Protein AF-A0A969DLV7-F1 (afdb_monomer)

pLDDT: mean 77.42, std 17.04, range [44.5, 96.0]

Foldseek 3Di:
DDDPPVVVPPDPPDPPPPPVPCVVVLVVLVVVLVVQLVVQLQVQLVVCVVVVHHSNVRSCVSNVVSCVVPDPSNPDPPDD

Sequence (80 aa):
MDIPISAWVGSPLIATATEVDEAPFILTGVLLSLVIVYVTSKLGGELSKRLNLPPVLGELVGGVLVGISALHFLVFPENV

Structure (mmCIF, N/CA/C/O backbone):
data_AF-A0A969DLV7-F1
#
_entry.id   AF-A0A969DLV7-F1
#
loop_
_atom_site.group_PDB
_atom_site.id
_atom_site.type_symbol
_atom_site.label_atom_id
_atom_site.label_alt_id
_atom_site.label_comp_id
_atom_site.label_asym_id
_atom_site.label_entity_id
_atom_site.label_seq_id
_atom_site.pdbx_PDB_ins_code
_atom_site.Cartn_x
_atom_site.Cartn_y
_atom_site.Cartn_z
_atom_site.occupancy
_atom_site.B_iso_or_equiv
_atom_site.auth_seq_id
_atom_site.auth_comp_id
_atom_site.auth_asym_id
_atom_site.auth_atom_id
_atom_site.pdbx_PDB_model_num
ATOM 1 N N . MET A 1 1 ? 50.758 2.327 -51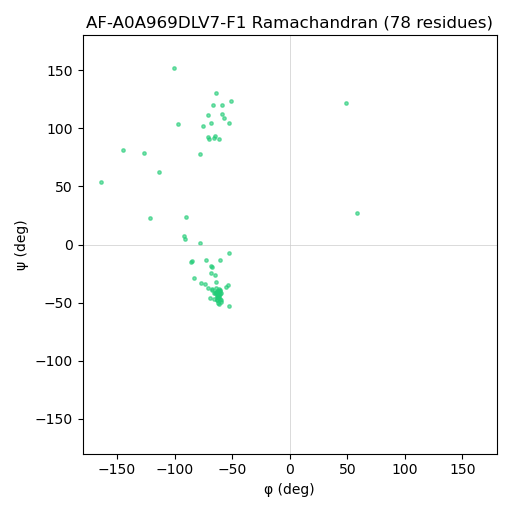.770 1.00 49.34 1 MET A N 1
ATOM 2 C CA . MET A 1 1 ? 49.362 2.824 -51.734 1.00 49.34 1 MET A CA 1
ATOM 3 C C . MET A 1 1 ? 48.893 2.601 -50.320 1.00 49.34 1 MET A C 1
ATOM 5 O O . MET A 1 1 ? 48.330 1.567 -49.985 1.00 49.34 1 MET A O 1
ATOM 9 N N . ASP A 1 2 ? 49.306 3.537 -49.486 1.00 55.72 2 ASP A N 1
ATOM 10 C CA . ASP A 1 2 ? 49.379 3.409 -48.045 1.00 55.72 2 ASP A CA 1
ATOM 11 C C . ASP A 1 2 ? 48.107 4.032 -47.490 1.00 55.72 2 ASP A C 1
ATOM 13 O O . ASP A 1 2 ? 47.924 5.248 -47.527 1.00 55.72 2 ASP A O 1
ATOM 17 N N . ILE A 1 3 ? 47.172 3.182 -47.070 1.00 64.56 3 ILE A N 1
ATOM 18 C CA . ILE A 1 3 ? 45.987 3.629 -46.341 1.00 64.56 3 ILE A CA 1
ATOM 19 C C . ILE A 1 3 ? 46.460 4.350 -45.072 1.00 64.56 3 ILE A C 1
ATOM 21 O O . ILE A 1 3 ? 47.168 3.748 -44.260 1.00 64.56 3 ILE A O 1
ATOM 25 N N . PRO A 1 4 ? 46.122 5.637 -44.881 1.00 59.03 4 PRO A N 1
ATOM 26 C CA . PRO A 1 4 ? 46.591 6.370 -43.726 1.00 59.03 4 PRO A CA 1
ATOM 27 C C . PRO A 1 4 ? 45.864 5.825 -42.495 1.00 59.03 4 PRO A C 1
ATOM 29 O O . PRO A 1 4 ? 44.667 6.023 -42.299 1.00 59.03 4 PRO A O 1
ATOM 32 N N . ILE A 1 5 ? 46.624 5.153 -41.636 1.00 61.44 5 ILE A N 1
ATOM 33 C CA . ILE A 1 5 ? 46.241 4.734 -40.280 1.00 61.44 5 ILE A CA 1
ATOM 34 C C . ILE A 1 5 ? 45.696 5.889 -39.410 1.00 61.44 5 ILE A C 1
ATOM 36 O O . ILE A 1 5 ? 45.139 5.634 -38.348 1.00 61.44 5 ILE A O 1
ATOM 40 N N . SER A 1 6 ? 45.753 7.146 -39.872 1.00 59.09 6 SER A N 1
ATOM 41 C CA . SER A 1 6 ? 45.047 8.277 -39.258 1.00 59.09 6 SER A CA 1
ATOM 42 C C . SER A 1 6 ? 43.517 8.210 -39.391 1.00 59.09 6 SER A C 1
ATOM 44 O O . SER A 1 6 ? 42.827 8.841 -38.596 1.00 59.09 6 SER A O 1
ATOM 46 N N . ALA A 1 7 ? 42.965 7.416 -40.320 1.00 56.25 7 ALA A N 1
ATOM 47 C CA . ALA A 1 7 ? 41.516 7.203 -40.449 1.00 56.25 7 ALA A CA 1
ATOM 48 C C . ALA A 1 7 ? 40.920 6.327 -39.324 1.00 56.25 7 ALA A C 1
ATOM 50 O O . ALA A 1 7 ? 39.706 6.301 -39.141 1.00 56.25 7 ALA A O 1
ATOM 51 N N . TRP A 1 8 ? 41.766 5.643 -38.544 1.00 54.31 8 TRP A N 1
ATOM 52 C CA . TRP A 1 8 ? 41.373 4.807 -37.400 1.00 54.31 8 TRP A CA 1
ATOM 53 C C . TRP A 1 8 ? 41.354 5.567 -36.067 1.00 54.31 8 TRP A C 1
ATOM 55 O O . TRP A 1 8 ? 41.078 4.983 -35.025 1.00 54.31 8 TRP A O 1
ATOM 65 N N . VAL A 1 9 ? 41.593 6.882 -36.090 1.00 57.84 9 VAL A N 1
ATOM 66 C CA . VAL A 1 9 ? 41.297 7.787 -34.963 1.00 57.84 9 VAL A CA 1
ATOM 67 C C . VAL A 1 9 ? 39.862 8.334 -35.100 1.00 57.84 9 VAL A C 1
ATOM 69 O O . VAL A 1 9 ? 39.508 9.390 -34.589 1.00 57.84 9 VAL A O 1
ATOM 72 N N . GLY A 1 10 ? 39.000 7.615 -35.822 1.00 58.62 10 GLY A N 1
ATOM 73 C CA . GLY A 1 10 ? 37.556 7.809 -35.818 1.00 58.62 10 GLY A CA 1
ATOM 74 C C . GLY A 1 10 ? 36.947 7.196 -34.560 1.00 58.62 10 GLY A C 1
ATOM 75 O O . GLY A 1 10 ? 36.407 6.104 -34.620 1.00 58.62 10 GLY A O 1
ATOM 76 N N . SER A 1 11 ? 37.086 7.908 -33.440 1.00 61.47 11 SER A N 1
ATOM 77 C CA . SER A 1 11 ? 36.191 7.913 -32.271 1.00 61.47 11 SER A CA 1
ATOM 78 C C . SER A 1 11 ? 35.748 6.563 -31.670 1.00 61.47 11 SER A C 1
ATOM 80 O O . SER A 1 11 ? 34.922 5.844 -32.224 1.00 61.47 11 SER A O 1
ATOM 82 N N . PRO A 1 12 ? 36.054 6.384 -30.375 1.00 62.06 12 PRO A N 1
ATOM 83 C CA . PRO A 1 12 ? 34.966 6.557 -29.419 1.00 62.06 12 PRO A CA 1
ATOM 84 C C . PRO A 1 12 ? 35.406 7.558 -28.351 1.00 62.06 12 PRO A C 1
ATOM 86 O O . PRO A 1 12 ? 35.830 7.183 -27.266 1.00 62.06 12 PRO A O 1
ATOM 89 N N . LEU A 1 13 ? 35.370 8.857 -28.670 1.00 59.28 13 LEU A N 1
ATOM 90 C CA . LEU A 1 13 ? 35.760 9.884 -27.694 1.00 59.28 13 LEU A CA 1
ATOM 91 C C . LEU A 1 13 ? 34.620 10.319 -26.768 1.00 59.28 13 LEU A C 1
ATOM 93 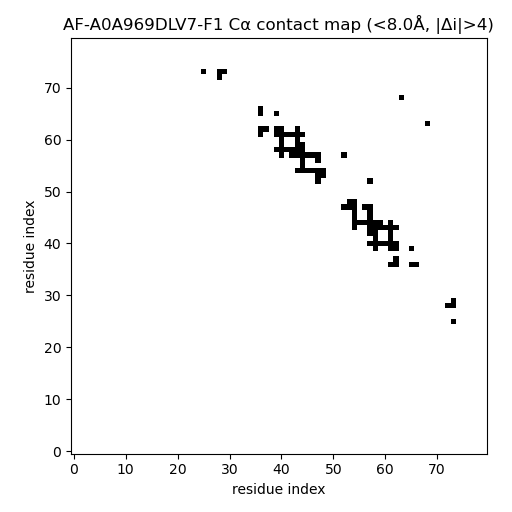O O . LEU A 1 13 ? 34.901 10.882 -25.720 1.00 59.28 13 LEU A O 1
ATOM 97 N N . ILE A 1 14 ? 33.362 10.002 -27.094 1.00 57.59 14 ILE A N 1
ATOM 98 C CA . ILE A 1 14 ? 32.225 10.055 -26.164 1.00 57.59 14 ILE A CA 1
ATOM 99 C C . ILE A 1 14 ? 31.281 8.900 -26.503 1.00 57.59 14 ILE A C 1
ATOM 101 O O . ILE A 1 14 ? 30.283 9.067 -27.194 1.00 57.59 14 ILE A O 1
ATOM 105 N N . ALA A 1 15 ? 31.604 7.710 -26.014 1.00 53.34 15 ALA A N 1
ATOM 106 C CA . ALA A 1 15 ? 30.592 6.697 -25.747 1.00 53.34 15 ALA A CA 1
ATOM 107 C C . ALA A 1 15 ? 30.546 6.484 -24.233 1.00 53.34 15 ALA A C 1
ATOM 109 O O . ALA A 1 15 ? 30.828 5.400 -23.737 1.00 53.34 15 ALA A O 1
ATOM 110 N N . THR A 1 16 ? 30.198 7.540 -23.486 1.00 58.66 16 THR A N 1
ATOM 111 C CA . THR A 1 16 ? 29.454 7.288 -22.253 1.00 58.66 16 THR A CA 1
ATOM 112 C C . THR A 1 16 ? 28.084 6.859 -22.761 1.00 58.66 16 TH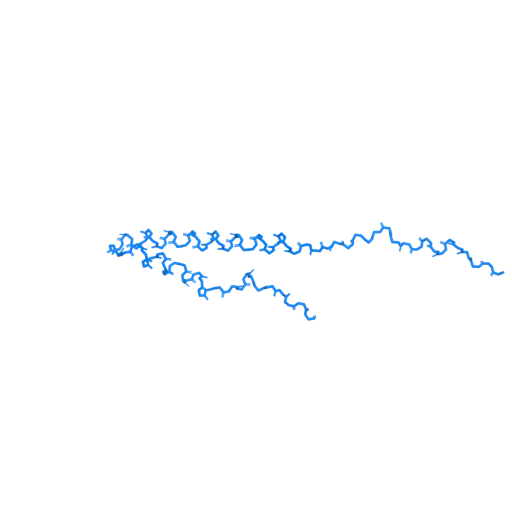R A C 1
ATOM 114 O O . THR A 1 16 ? 27.244 7.678 -23.126 1.00 58.66 16 THR A O 1
ATOM 117 N N . ALA A 1 17 ? 27.887 5.552 -22.935 1.00 55.53 17 ALA A N 1
ATOM 118 C CA . ALA A 1 17 ? 26.536 5.056 -22.799 1.00 55.53 17 ALA A CA 1
ATOM 119 C C . ALA A 1 17 ? 26.164 5.491 -21.386 1.00 55.53 17 ALA A C 1
ATOM 121 O O . ALA A 1 17 ? 26.774 5.037 -20.419 1.00 55.53 17 ALA A O 1
ATOM 122 N N . THR A 1 18 ? 25.281 6.477 -21.263 1.00 57.56 18 THR A N 1
ATOM 123 C CA . THR A 1 18 ? 24.539 6.624 -20.026 1.00 57.56 18 THR A CA 1
ATOM 124 C C . THR A 1 18 ? 23.771 5.317 -19.941 1.00 57.56 18 THR A C 1
ATOM 126 O O . THR A 1 18 ? 22.722 5.175 -20.564 1.00 57.56 18 THR A O 1
ATOM 129 N N . GLU A 1 19 ? 24.364 4.309 -19.298 1.00 59.06 19 GLU A N 1
ATOM 130 C CA . GLU A 1 19 ? 23.584 3.240 -18.715 1.00 59.06 19 GLU A CA 1
ATOM 131 C C . GLU A 1 19 ? 22.577 3.990 -17.860 1.00 59.06 19 GLU A C 1
ATOM 133 O O . GLU A 1 19 ? 22.925 4.681 -16.899 1.00 59.06 19 GLU A O 1
ATOM 138 N N . VAL A 1 20 ? 21.340 4.047 -18.351 1.00 61.62 20 VAL A N 1
ATOM 139 C CA . VAL A 1 20 ? 20.244 4.512 -17.528 1.00 61.62 20 VAL A CA 1
ATOM 140 C C . VAL A 1 20 ? 20.184 3.439 -16.463 1.00 61.62 20 VAL A C 1
ATOM 142 O O . VAL A 1 20 ? 19.653 2.359 -16.695 1.00 61.62 20 VAL A O 1
ATOM 145 N N . ASP A 1 21 ? 20.869 3.687 -15.351 1.00 66.25 21 ASP A N 1
ATOM 146 C CA . ASP A 1 21 ? 20.766 2.855 -14.175 1.00 66.25 21 ASP A CA 1
ATOM 147 C C . ASP A 1 21 ? 19.330 3.052 -13.697 1.00 66.25 21 ASP A C 1
ATOM 149 O O . ASP A 1 21 ? 18.977 4.030 -13.035 1.00 66.25 21 ASP A O 1
ATOM 153 N N . GLU A 1 22 ? 18.444 2.187 -14.182 1.00 72.06 22 GLU A N 1
ATOM 154 C CA . GLU A 1 22 ? 17.030 2.230 -13.844 1.00 72.06 22 GLU A CA 1
ATOM 155 C C . GLU A 1 22 ? 16.841 1.879 -12.367 1.00 72.06 22 GLU A C 1
ATOM 157 O O . GLU A 1 22 ? 15.841 2.270 -11.775 1.00 72.06 22 GLU A O 1
ATOM 162 N N . ALA A 1 23 ? 17.818 1.228 -11.722 1.00 81.00 23 ALA A N 1
ATOM 163 C CA . ALA A 1 23 ? 17.743 0.833 -10.321 1.00 81.00 23 ALA A CA 1
ATOM 164 C C . ALA A 1 23 ? 17.396 2.000 -9.367 1.00 81.00 23 ALA A C 1
ATOM 166 O O . ALA A 1 23 ? 16.414 1.879 -8.624 1.00 81.00 23 ALA A O 1
ATOM 167 N N . PRO A 1 24 ? 18.101 3.153 -9.373 1.00 85.69 24 PRO A N 1
ATOM 168 C CA . PRO A 1 24 ? 17.718 4.311 -8.566 1.00 85.69 24 PRO A CA 1
ATOM 169 C C . PRO A 1 24 ? 16.361 4.913 -8.957 1.00 85.69 24 PRO A C 1
ATOM 171 O O . PRO A 1 24 ? 15.643 5.404 -8.080 1.00 85.69 24 PRO A O 1
ATOM 174 N N . PHE A 1 25 ? 15.965 4.859 -10.231 1.00 83.00 25 PHE A N 1
ATOM 175 C CA . PHE A 1 25 ? 14.662 5.359 -10.680 1.00 83.00 25 PHE A CA 1
ATOM 176 C C . PHE A 1 25 ? 13.510 4.488 -10.158 1.00 83.00 25 PHE A C 1
ATOM 178 O O . PHE A 1 25 ? 12.550 5.002 -9.580 1.00 83.00 25 PHE A O 1
ATOM 185 N N . ILE A 1 26 ? 13.652 3.166 -10.264 1.00 83.56 26 ILE A N 1
ATOM 186 C CA . ILE A 1 26 ? 12.724 2.167 -9.731 1.00 83.56 26 ILE A CA 1
ATOM 187 C C . ILE A 1 26 ? 12.597 2.328 -8.216 1.00 83.56 26 ILE A C 1
ATOM 189 O O . ILE A 1 26 ? 11.487 2.426 -7.692 1.00 83.56 26 ILE A O 1
ATOM 193 N N . LEU A 1 27 ? 13.726 2.410 -7.506 1.00 88.06 27 LEU A N 1
ATOM 194 C CA . LEU A 1 27 ? 13.741 2.591 -6.056 1.00 88.06 27 LEU A CA 1
ATOM 195 C C . LEU A 1 27 ? 13.044 3.892 -5.641 1.00 88.06 27 LEU A C 1
ATOM 197 O O . LEU A 1 27 ? 12.271 3.895 -4.683 1.00 88.06 27 LEU A O 1
ATOM 201 N N . THR A 1 28 ? 13.273 4.980 -6.380 1.00 88.50 28 THR A N 1
ATOM 202 C CA . THR A 1 28 ? 12.601 6.264 -6.142 1.00 88.50 28 THR A CA 1
ATOM 203 C C . THR A 1 28 ? 11.093 6.140 -6.351 1.00 88.50 28 THR A C 1
ATOM 205 O O . THR A 1 28 ? 10.325 6.600 -5.506 1.00 88.50 28 THR A O 1
ATOM 208 N N . GLY A 1 29 ? 10.654 5.473 -7.422 1.00 85.69 29 GLY A N 1
ATOM 209 C CA . GLY A 1 29 ? 9.238 5.214 -7.693 1.00 85.69 29 GLY A CA 1
ATOM 210 C C . GLY A 1 29 ? 8.565 4.364 -6.610 1.00 85.69 29 GLY A C 1
ATOM 211 O O . GLY A 1 29 ? 7.491 4.722 -6.125 1.00 85.69 29 GLY A O 1
ATOM 212 N N . VAL A 1 30 ? 9.218 3.284 -6.166 1.00 88.06 30 VAL A N 1
ATOM 213 C CA . VAL A 1 30 ? 8.738 2.425 -5.068 1.00 88.06 30 VAL A CA 1
ATOM 214 C C . VAL A 1 30 ? 8.621 3.227 -3.776 1.00 88.0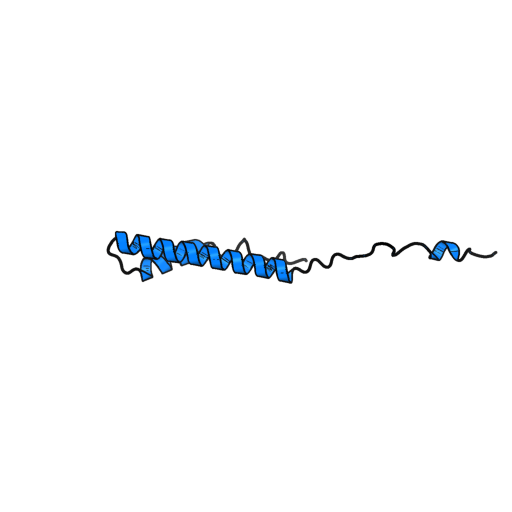6 30 VAL A C 1
ATOM 216 O O . VAL A 1 30 ? 7.575 3.207 -3.130 1.00 88.06 30 VAL A O 1
ATOM 219 N N . LEU A 1 31 ? 9.674 3.952 -3.392 1.00 92.31 31 LEU A N 1
ATOM 220 C CA . LEU A 1 31 ? 9.691 4.695 -2.136 1.00 92.31 31 LEU A CA 1
ATOM 221 C C . LEU A 1 31 ? 8.629 5.798 -2.133 1.00 92.31 31 LEU A C 1
ATOM 223 O O . LEU A 1 31 ? 7.908 5.957 -1.150 1.00 92.31 31 LEU A O 1
ATOM 227 N N . LEU A 1 32 ? 8.480 6.508 -3.252 1.00 90.75 32 LEU A N 1
ATOM 228 C CA . LEU A 1 32 ? 7.437 7.511 -3.424 1.00 90.75 32 LEU A CA 1
ATOM 229 C C . LEU A 1 32 ? 6.036 6.889 -3.331 1.00 90.75 32 LEU A C 1
ATOM 231 O O . LEU A 1 32 ? 5.172 7.431 -2.643 1.00 90.75 32 LEU A O 1
ATOM 235 N N . SER A 1 33 ? 5.819 5.729 -3.958 1.00 87.00 33 SER A N 1
ATOM 236 C CA . SER A 1 33 ? 4.557 4.987 -3.863 1.00 87.00 33 SER A CA 1
ATOM 237 C C . SER A 1 33 ? 4.236 4.599 -2.417 1.00 87.00 33 SER A C 1
ATOM 239 O O . SER A 1 33 ? 3.134 4.872 -1.938 1.00 87.00 33 SER A O 1
ATOM 241 N N . LEU A 1 34 ? 5.207 4.047 -1.686 1.00 91.12 34 LEU A N 1
ATOM 242 C CA . LEU A 1 34 ? 5.031 3.673 -0.283 1.00 91.12 34 LEU A CA 1
ATOM 243 C C . LEU A 1 34 ? 4.709 4.880 0.599 1.00 91.12 34 LEU A C 1
ATOM 245 O O . LEU A 1 34 ? 3.841 4.782 1.466 1.00 91.12 34 LEU A O 1
ATOM 249 N N . VAL A 1 35 ? 5.350 6.027 0.362 1.00 93.56 35 VAL A N 1
ATOM 250 C CA . VAL A 1 35 ? 5.041 7.271 1.079 1.00 93.56 35 VAL A CA 1
ATOM 251 C C . VAL A 1 35 ? 3.601 7.710 0.812 1.00 93.56 35 VAL A C 1
ATOM 253 O O . VAL A 1 35 ? 2.885 8.030 1.759 1.00 93.56 35 VAL A O 1
ATOM 256 N N . ILE A 1 36 ? 3.141 7.686 -0.442 1.00 92.56 36 ILE A N 1
ATOM 257 C CA . ILE A 1 36 ? 1.763 8.066 -0.795 1.00 92.56 36 ILE A CA 1
ATOM 258 C C . ILE A 1 36 ? 0.751 7.116 -0.140 1.00 92.56 36 ILE A C 1
ATOM 260 O O . ILE A 1 36 ? -0.200 7.573 0.496 1.00 92.56 36 ILE A O 1
ATOM 264 N N . VAL A 1 37 ? 0.967 5.801 -0.243 1.00 91.31 37 VAL A N 1
ATOM 265 C CA . VAL A 1 37 ? 0.097 4.789 0.381 1.00 91.31 37 VAL A CA 1
ATOM 266 C C . VAL A 1 37 ? 0.065 4.964 1.898 1.00 91.31 37 VAL A C 1
ATOM 268 O O . VAL A 1 37 ? -1.010 4.918 2.500 1.00 91.31 37 VAL A O 1
ATOM 271 N N . TYR A 1 38 ? 1.217 5.215 2.522 1.00 93.62 38 TYR A N 1
ATOM 272 C CA . TYR A 1 38 ? 1.314 5.465 3.956 1.00 93.62 38 TYR A CA 1
ATOM 273 C C . TYR A 1 38 ? 0.534 6.715 4.373 1.00 93.62 38 TYR A C 1
ATOM 275 O O . TYR A 1 38 ? -0.287 6.642 5.288 1.00 93.62 38 TYR A O 1
ATOM 283 N N . VAL A 1 39 ? 0.739 7.847 3.690 1.00 95.62 39 VAL A N 1
ATOM 284 C CA . VAL A 1 39 ? 0.062 9.113 4.008 1.00 95.62 39 VAL A CA 1
ATOM 285 C C . VAL A 1 39 ? -1.452 8.967 3.872 1.00 95.62 39 VAL A C 1
ATOM 287 O O . VAL A 1 39 ? -2.181 9.339 4.793 1.00 95.62 39 VAL A O 1
ATOM 290 N N . THR A 1 40 ? -1.938 8.370 2.782 1.00 94.75 40 THR A N 1
ATOM 291 C CA . THR A 1 40 ? -3.380 8.178 2.583 1.00 94.75 40 THR A CA 1
ATOM 292 C C . THR A 1 40 ? -3.970 7.180 3.578 1.00 94.75 40 THR A C 1
ATOM 294 O O . THR A 1 40 ? -5.060 7.421 4.094 1.00 94.75 40 THR A O 1
ATOM 297 N N . SER A 1 41 ? -3.251 6.105 3.921 1.00 94.25 41 SER A N 1
ATOM 298 C CA . SER A 1 41 ? -3.700 5.154 4.950 1.00 94.25 41 SER A CA 1
ATOM 299 C C . SER A 1 41 ? -3.812 5.843 6.311 1.00 94.25 41 SER A C 1
ATOM 301 O O . SER A 1 41 ? -4.839 5.742 6.981 1.00 94.25 41 SER A O 1
ATOM 303 N N . LYS A 1 42 ? -2.804 6.633 6.704 1.00 95.12 42 LYS A N 1
ATOM 304 C CA . LYS A 1 42 ? -2.836 7.359 7.979 1.00 95.12 42 LYS A CA 1
ATOM 305 C C . LYS A 1 42 ? -3.956 8.394 8.035 1.00 95.12 42 LYS A C 1
ATOM 307 O O . LYS A 1 42 ? -4.618 8.524 9.066 1.00 95.12 42 LYS A O 1
ATOM 312 N N . LEU A 1 43 ? -4.169 9.112 6.933 1.00 96.00 43 LEU A N 1
ATOM 313 C CA . LEU A 1 43 ? -5.233 10.102 6.812 1.00 96.00 43 LEU A CA 1
ATOM 314 C C . LEU A 1 43 ? -6.619 9.446 6.869 1.00 96.00 43 LEU A C 1
ATOM 316 O O . LEU A 1 43 ? -7.502 9.940 7.569 1.00 96.00 43 LEU A O 1
ATOM 320 N N . GLY A 1 44 ? -6.794 8.305 6.197 1.00 95.38 44 GLY A N 1
ATOM 321 C CA . GLY A 1 44 ? -8.022 7.515 6.238 1.00 95.38 44 GLY A CA 1
ATOM 322 C C . GLY A 1 44 ? -8.340 7.004 7.643 1.00 95.38 44 GLY A C 1
ATOM 323 O O . GLY A 1 44 ? -9.473 7.140 8.109 1.00 95.38 44 GLY A O 1
ATOM 324 N N . GLY A 1 45 ? -7.337 6.500 8.368 1.00 94.94 45 GLY A N 1
ATOM 325 C CA . GLY A 1 45 ? -7.491 6.078 9.763 1.00 94.94 45 GLY A CA 1
ATOM 326 C C . GLY A 1 45 ? -7.921 7.209 10.694 1.00 94.94 45 GLY A C 1
ATOM 327 O O . GLY A 1 45 ? -8.772 7.020 11.565 1.00 94.94 45 GLY A O 1
ATOM 328 N N . GLU A 1 46 ? -7.384 8.411 10.487 1.00 95.56 46 GLU A N 1
ATOM 329 C CA . GLU A 1 46 ? -7.765 9.591 11.263 1.00 95.56 46 GLU A CA 1
ATOM 330 C C . GLU A 1 46 ? -9.182 10.078 10.923 1.00 95.56 46 GLU A C 1
ATOM 332 O O . GLU A 1 46 ? -9.943 10.448 11.818 1.00 95.56 46 GLU A O 1
ATOM 337 N N . LEU A 1 47 ? -9.588 10.006 9.652 1.00 94.81 47 LEU A N 1
ATOM 338 C CA . LEU A 1 47 ? -10.962 10.294 9.239 1.00 94.81 47 LEU A CA 1
ATOM 339 C C . LEU A 1 47 ? -11.958 9.297 9.854 1.00 94.81 47 LEU A C 1
ATOM 341 O O . LEU A 1 47 ? -13.016 9.700 10.334 1.00 94.81 47 LEU A O 1
ATOM 345 N N . SER A 1 48 ? -11.598 8.013 9.919 1.00 93.75 48 SER A N 1
ATOM 346 C CA . SER A 1 48 ? -12.425 6.971 10.539 1.00 93.75 48 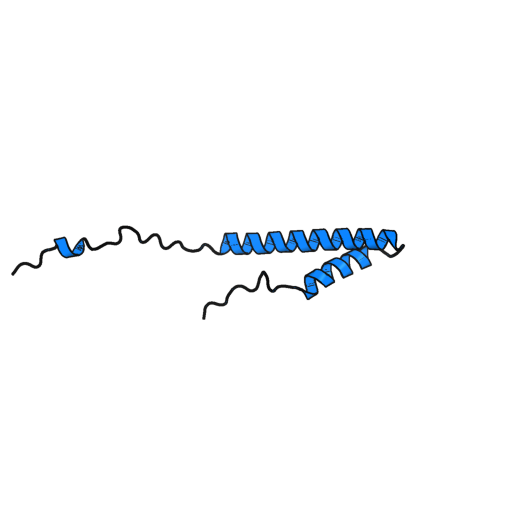SER A CA 1
ATOM 347 C C . SER A 1 48 ? -12.669 7.226 12.028 1.00 93.75 48 SER A C 1
ATOM 349 O O . SER A 1 48 ? -13.792 7.051 12.502 1.00 93.75 48 SER A O 1
ATOM 351 N N . LYS A 1 49 ? -11.666 7.734 12.761 1.00 93.50 49 LYS A N 1
ATOM 352 C CA . LYS A 1 49 ? -11.850 8.150 14.163 1.00 93.50 49 LYS A CA 1
ATOM 353 C C . LYS A 1 49 ? -12.882 9.264 14.306 1.00 93.50 49 LYS A C 1
ATOM 355 O O . LY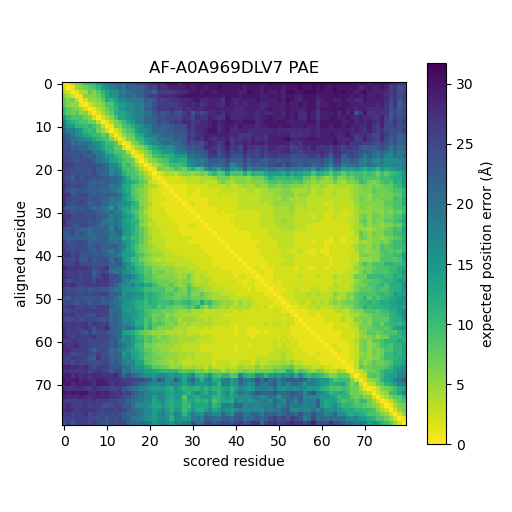S A 1 49 ? -13.691 9.222 15.228 1.00 93.50 49 LYS A O 1
ATOM 360 N N . ARG A 1 50 ? -12.890 10.239 13.388 1.00 93.12 50 ARG A N 1
ATOM 361 C CA . ARG A 1 50 ? -13.873 11.340 13.398 1.00 93.12 50 ARG A CA 1
ATOM 362 C C . ARG A 1 50 ? -15.302 10.851 13.168 1.00 93.12 50 ARG A C 1
ATOM 364 O O . ARG A 1 50 ? -16.241 11.485 13.634 1.00 93.12 50 ARG A O 1
ATOM 371 N N . LEU A 1 51 ? -15.458 9.721 12.484 1.00 94.12 51 LEU A N 1
ATOM 372 C CA . LEU A 1 51 ? -16.743 9.079 12.215 1.00 94.12 51 LEU A CA 1
ATOM 373 C C . LEU A 1 51 ? -17.137 8.029 13.273 1.00 94.12 51 LEU A C 1
ATOM 375 O O . LEU A 1 51 ? -18.135 7.343 13.085 1.00 94.12 51 LEU A O 1
ATOM 379 N N . ASN A 1 52 ? -16.396 7.905 14.386 1.00 94.06 52 ASN A N 1
ATOM 380 C CA . ASN A 1 52 ? -16.587 6.868 15.416 1.00 94.06 52 ASN A CA 1
ATOM 381 C C . ASN A 1 52 ? -16.480 5.423 14.884 1.00 94.06 52 ASN A C 1
ATOM 383 O O . ASN A 1 52 ? -17.058 4.496 15.450 1.00 94.06 52 ASN A O 1
ATOM 387 N N . LEU A 1 53 ? -15.729 5.217 13.801 1.00 95.12 53 LEU A N 1
ATOM 388 C CA . LEU A 1 53 ? -15.473 3.902 13.220 1.00 95.12 53 LEU A CA 1
ATOM 389 C C . LEU A 1 53 ? -14.090 3.377 13.642 1.00 95.12 53 LEU A C 1
ATOM 391 O O . LEU A 1 53 ? -13.169 4.177 13.854 1.00 95.12 53 LEU A O 1
ATOM 395 N N . PRO A 1 54 ? -13.894 2.044 13.712 1.00 94.38 54 PRO A N 1
ATOM 396 C CA . PRO A 1 54 ? -12.585 1.448 13.961 1.00 94.38 54 PRO A CA 1
ATOM 397 C C . PRO A 1 54 ? -11.523 2.014 13.000 1.00 94.38 54 PRO A C 1
ATOM 399 O O . PRO A 1 54 ? -11.702 1.894 11.788 1.00 94.38 54 PRO A O 1
ATOM 402 N N . PRO A 1 55 ? -10.411 2.595 13.493 1.00 93.44 55 PRO A N 1
ATOM 403 C CA . PRO A 1 55 ? -9.403 3.265 12.659 1.00 93.44 55 PRO A CA 1
ATOM 404 C C . PRO A 1 55 ? -8.872 2.394 11.519 1.00 93.44 55 PRO A C 1
ATOM 406 O O . PRO A 1 55 ? -8.634 2.885 10.421 1.00 93.44 55 PRO A O 1
ATOM 409 N N . VAL A 1 56 ? -8.766 1.088 11.773 1.00 94.75 56 VAL A N 1
ATOM 410 C CA . VAL A 1 56 ? -8.310 0.078 10.813 1.00 94.75 56 VAL A CA 1
ATOM 411 C C . VAL A 1 56 ? -9.143 0.104 9.529 1.00 94.75 56 VAL A C 1
ATOM 413 O O . VAL A 1 56 ? -8.586 -0.041 8.450 1.00 94.75 56 VAL A O 1
ATOM 416 N N . LEU A 1 57 ? -10.456 0.362 9.601 1.0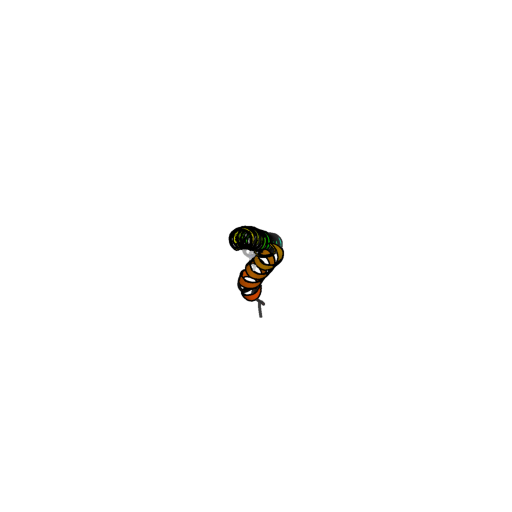0 94.50 57 LEU A N 1
ATOM 417 C CA . LEU A 1 57 ? -11.296 0.458 8.401 1.00 94.50 57 LEU A CA 1
ATOM 418 C C . LEU A 1 57 ? -10.898 1.648 7.527 1.00 94.50 57 LEU A C 1
ATOM 420 O O . LEU A 1 57 ? -10.815 1.512 6.313 1.00 94.50 57 LEU A O 1
ATOM 424 N N . GLY A 1 58 ? -10.612 2.799 8.135 1.00 94.94 58 GLY A N 1
ATOM 425 C CA . GLY A 1 58 ? -10.140 3.977 7.413 1.00 94.94 58 GLY A CA 1
ATOM 426 C C . GLY A 1 58 ? -8.751 3.792 6.814 1.00 94.94 58 GLY A C 1
ATOM 427 O O . GLY A 1 58 ? -8.511 4.222 5.688 1.00 94.94 58 GLY A O 1
ATOM 428 N N . GLU A 1 59 ? -7.853 3.128 7.543 1.00 95.81 59 GLU A N 1
ATOM 429 C CA . GLU A 1 59 ? -6.512 2.796 7.051 1.00 95.81 59 GLU A CA 1
ATOM 430 C C . GLU A 1 59 ? -6.591 1.851 5.850 1.00 95.81 59 GLU A C 1
ATOM 432 O O . GLU A 1 59 ? -5.970 2.116 4.822 1.00 95.81 59 GLU A O 1
ATOM 437 N N . LEU A 1 60 ? -7.426 0.809 5.935 1.00 94.12 60 LEU A N 1
ATOM 438 C CA . LEU A 1 60 ? -7.646 -0.117 4.829 1.00 94.12 60 LEU A CA 1
ATOM 439 C C . LEU A 1 60 ? -8.324 0.560 3.642 1.00 94.12 60 LEU A C 1
ATOM 441 O O . LEU A 1 60 ? -7.842 0.407 2.533 1.00 94.12 60 LEU A O 1
ATOM 445 N N . VAL A 1 61 ? -9.391 1.339 3.834 1.00 93.81 61 VAL A N 1
ATOM 446 C CA . VAL A 1 61 ? -10.071 2.039 2.728 1.00 93.81 61 VAL A CA 1
ATOM 447 C C . VAL A 1 61 ? -9.142 3.053 2.060 1.00 93.81 61 VAL A C 1
ATOM 449 O O . VAL A 1 61 ? -9.114 3.125 0.835 1.00 93.81 61 VAL A O 1
ATOM 452 N N . GLY A 1 62 ? -8.346 3.798 2.832 1.00 93.19 62 GLY A N 1
ATOM 453 C CA . GLY A 1 62 ? -7.353 4.728 2.293 1.00 93.19 62 GLY A CA 1
ATOM 454 C C . GLY A 1 62 ? -6.264 4.013 1.492 1.00 93.19 62 GLY A C 1
ATOM 455 O O . GLY A 1 62 ? -5.984 4.390 0.354 1.00 93.19 62 GLY A O 1
ATOM 456 N N . GLY A 1 63 ? -5.696 2.942 2.052 1.00 92.00 63 GLY A N 1
ATOM 457 C CA . GLY A 1 63 ? -4.703 2.113 1.372 1.00 92.00 63 GLY A CA 1
ATOM 458 C C . GLY A 1 63 ? -5.261 1.405 0.138 1.00 92.00 63 GLY A C 1
ATOM 459 O O . GLY A 1 63 ? -4.583 1.333 -0.877 1.00 92.00 63 GLY A O 1
ATOM 460 N N . VAL A 1 64 ? -6.512 0.944 0.180 1.00 91.12 64 VAL A N 1
ATOM 461 C CA . VAL A 1 64 ? -7.210 0.255 -0.914 1.00 91.12 64 VAL A CA 1
ATOM 462 C C . VAL A 1 64 ? -7.679 1.233 -1.993 1.00 91.12 64 VAL A C 1
ATOM 464 O O . VAL A 1 64 ? -7.613 0.888 -3.156 1.00 91.12 64 VAL A O 1
ATOM 467 N N . LEU A 1 65 ? -8.068 2.473 -1.695 1.00 90.69 65 LEU A N 1
ATOM 468 C CA . LEU A 1 65 ? -8.346 3.483 -2.733 1.00 90.69 65 LEU A CA 1
ATOM 469 C C . LEU A 1 65 ? -7.096 3.790 -3.571 1.00 90.69 65 LEU A C 1
ATOM 471 O O . LEU A 1 65 ? -7.150 3.829 -4.801 1.00 90.69 65 LEU A O 1
ATOM 475 N N . VAL A 1 66 ? -5.949 3.952 -2.907 1.00 87.81 66 VAL A N 1
ATOM 476 C CA . VAL A 1 66 ? -4.652 4.150 -3.575 1.00 87.81 66 VAL A CA 1
ATOM 477 C C . VAL A 1 66 ? -4.138 2.846 -4.195 1.00 87.81 66 VAL A C 1
ATOM 479 O O . VAL A 1 66 ? -3.522 2.866 -5.252 1.00 87.81 66 VAL A O 1
ATOM 482 N N . GLY A 1 67 ? -4.416 1.705 -3.567 1.00 83.12 67 GLY A N 1
ATOM 483 C CA . GLY A 1 67 ? -3.955 0.379 -3.974 1.00 83.12 67 GLY A CA 1
ATOM 484 C C . GLY A 1 67 ? -4.800 -0.287 -5.061 1.00 83.12 67 GLY A C 1
ATOM 485 O O . GLY A 1 67 ? -4.268 -1.022 -5.869 1.00 83.12 67 GLY A O 1
ATOM 486 N N . ILE A 1 68 ? -6.096 -0.008 -5.175 1.00 80.50 68 ILE A N 1
ATOM 487 C CA . ILE A 1 68 ? -6.888 -0.342 -6.374 1.00 80.50 68 ILE A CA 1
ATOM 488 C C . ILE A 1 68 ? -6.417 0.536 -7.540 1.00 80.50 68 ILE A C 1
ATOM 490 O O . ILE A 1 68 ? -6.506 0.138 -8.697 1.00 80.50 68 ILE A O 1
ATOM 494 N N . SER A 1 69 ? -5.829 1.695 -7.226 1.00 68.31 69 SER A N 1
ATOM 495 C CA . SER A 1 69 ? -5.069 2.492 -8.189 1.00 68.31 69 SER A CA 1
ATOM 496 C C . SER A 1 69 ? -3.647 1.939 -8.442 1.00 68.31 69 SER A C 1
ATOM 498 O O . SER A 1 69 ? -2.910 2.521 -9.239 1.00 68.31 69 SER A O 1
ATOM 500 N N . ALA A 1 70 ? -3.242 0.821 -7.816 1.00 54.09 70 ALA A N 1
ATOM 501 C CA . ALA A 1 70 ? -1.948 0.175 -8.052 1.00 54.09 70 ALA A CA 1
ATOM 502 C C . ALA A 1 70 ? -1.891 -0.387 -9.483 1.00 54.09 70 ALA A C 1
ATOM 504 O O . ALA A 1 70 ? -2.639 -1.287 -9.831 1.00 54.09 70 ALA A O 1
ATOM 505 N N . LEU A 1 71 ? -0.979 0.013 -10.362 1.00 61.25 71 LEU A N 1
ATOM 506 C CA . LEU A 1 71 ? 0.292 0.671 -10.103 1.00 61.25 71 LEU A CA 1
ATOM 507 C C . LEU A 1 71 ? 0.795 1.287 -11.420 1.00 61.25 71 LEU A C 1
ATOM 509 O O . LEU A 1 71 ? 1.907 1.014 -11.845 1.00 61.25 71 LEU A O 1
ATOM 513 N N . HIS A 1 72 ? -0.011 2.110 -12.102 1.00 55.28 72 HIS A N 1
ATOM 514 C CA . HIS A 1 72 ? 0.395 2.700 -13.395 1.00 55.28 72 HIS A CA 1
ATOM 515 C C . HIS A 1 72 ? 1.667 3.578 -13.302 1.00 55.28 72 HIS A C 1
ATOM 517 O O . HIS A 1 72 ? 2.271 3.910 -14.313 1.00 55.28 72 HIS A O 1
ATOM 523 N N . PHE A 1 73 ? 2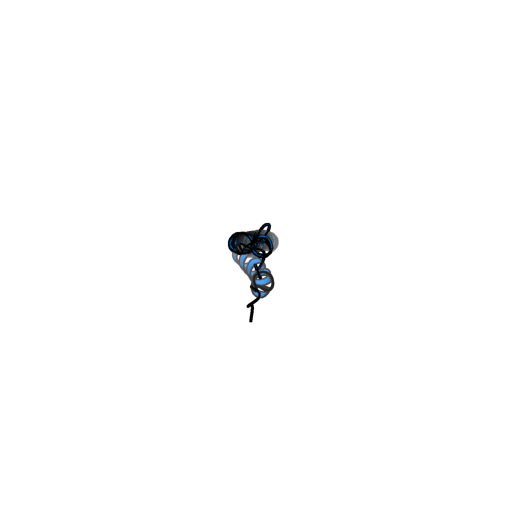.105 3.949 -12.094 1.00 51.69 73 PHE A N 1
ATOM 524 C CA . PHE A 1 73 ? 3.377 4.646 -11.851 1.00 51.69 73 PHE A CA 1
ATOM 525 C C . PHE A 1 73 ? 4.594 3.707 -11.721 1.00 51.69 73 PHE A C 1
ATOM 527 O O . PHE A 1 73 ? 5.730 4.162 -11.759 1.00 51.69 73 PHE A O 1
ATOM 534 N N . LEU A 1 74 ? 4.352 2.407 -11.541 1.00 55.75 74 LEU A N 1
ATOM 535 C CA . LEU A 1 74 ? 5.349 1.335 -11.438 1.00 55.75 74 LEU A CA 1
ATOM 536 C C . LEU A 1 74 ? 5.100 0.284 -12.535 1.00 55.75 74 LEU A C 1
ATOM 538 O O . LEU A 1 74 ? 5.460 -0.878 -12.394 1.00 55.75 74 LEU A O 1
ATOM 542 N N . VAL A 1 75 ? 4.432 0.663 -13.628 1.00 58.59 75 VAL A N 1
ATOM 543 C CA . VAL A 1 75 ? 4.536 -0.106 -14.866 1.00 58.59 75 VAL A CA 1
ATOM 544 C C . VAL A 1 75 ? 5.898 0.253 -15.430 1.00 58.59 75 VAL A C 1
ATOM 546 O O . VAL A 1 75 ? 6.098 1.350 -15.950 1.00 58.59 75 VAL A O 1
ATOM 549 N N . PHE A 1 76 ? 6.857 -0.647 -15.246 1.00 61.12 76 PHE A N 1
ATOM 550 C CA . PHE A 1 76 ? 8.117 -0.555 -15.963 1.00 61.12 76 PHE A CA 1
ATOM 551 C C . PHE A 1 76 ? 7.801 -0.732 -17.448 1.00 61.12 76 PHE A C 1
ATOM 553 O O . PHE A 1 76 ? 7.060 -1.660 -17.785 1.00 61.12 76 PHE A O 1
ATOM 560 N N . PRO A 1 77 ? 8.284 0.152 -18.333 1.00 58.72 77 PRO A N 1
ATOM 561 C CA . PRO A 1 77 ? 8.167 -0.098 -19.756 1.00 58.72 77 PRO A CA 1
ATOM 562 C C . PRO A 1 77 ? 8.890 -1.415 -20.057 1.00 58.72 77 PRO A C 1
ATOM 564 O O . PRO A 1 77 ? 10.105 -1.504 -19.913 1.00 58.72 77 PRO A O 1
ATOM 567 N N . GLU A 1 78 ? 8.142 -2.451 -20.434 1.00 57.56 78 GLU A N 1
ATOM 568 C CA . GLU A 1 78 ? 8.731 -3.632 -21.053 1.00 57.56 78 GLU A CA 1
ATOM 569 C C . GLU A 1 78 ? 9.237 -3.202 -22.434 1.00 57.56 78 GLU A C 1
ATOM 571 O O . GLU A 1 78 ? 8.474 -2.903 -23.353 1.00 57.56 78 GLU A O 1
ATOM 576 N N . ASN A 1 79 ? 10.551 -3.047 -22.543 1.00 56.00 79 ASN A N 1
ATOM 577 C CA . ASN A 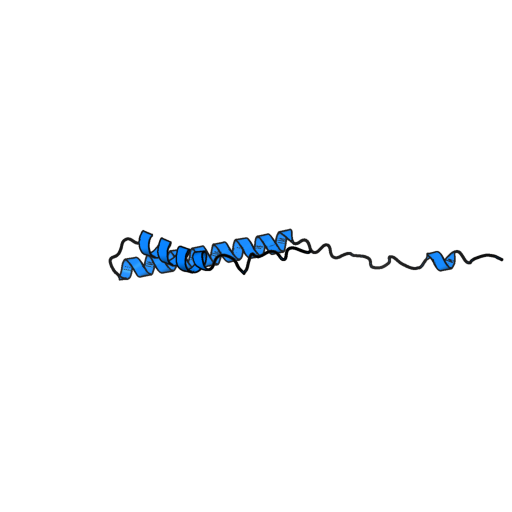1 79 ? 11.239 -2.812 -23.797 1.00 56.00 79 ASN A CA 1
ATOM 578 C C . ASN A 1 79 ? 11.190 -4.095 -24.635 1.00 56.00 79 ASN A C 1
ATOM 580 O O . ASN A 1 79 ? 12.054 -4.964 -24.524 1.00 56.00 79 ASN A O 1
ATOM 584 N N . VAL A 1 80 ? 10.149 -4.207 -25.460 1.00 44.50 80 VAL A N 1
ATOM 585 C CA . VAL A 1 80 ? 10.159 -5.085 -26.637 1.00 44.50 80 VAL A CA 1
ATOM 586 C C . VAL A 1 80 ? 11.117 -4.521 -27.682 1.00 44.50 80 VAL A C 1
ATOM 588 O O . VAL A 1 80 ? 11.103 -3.283 -27.881 1.00 44.50 80 VAL A O 1
#

Secondary structure (DSSP, 8-state):
----GGGG----S--------HHHHHHHHHHHHHHHHHHHHHHHHHHHHHTTS-HHHHHHHHHHHHHHTTTTTS------

Nearest PDB structures (foldseek):
  6mit-assembly1_G  TM=6.621E-01  e=1.671E+00  Enterobacter cloacae subsp. cloacae ATCC 13047

Mean predicted aligned error: 13.32 Å

Solvent-accessible surface area (backbone atoms only — not comparable to full-atom values): 4797 Å² total; per-residue (Å²): 138,79,80,63,74,72,69,74,71,67,69,83,87,80,70,76,71,75,71,76,66,53,65,67,54,52,51,48,46,52,53,52,50,52,51,52,39,49,53,38,14,55,51,23,19,55,53,19,50,77,70,79,41,67,37,66,58,18,24,48,51,27,31,44,61,53,49,73,57,60,50,79,84,70,59,71,82,80,85,123

Radius of gyration: 25.6 Å; Cα contacts (8 Å, |Δi|>4): 51; chains: 1; bounding box: 66×16×67 Å